Protein AF-A0A662E9H3-F1 (afdb_monomer_lite)

Radius of gyration: 23.63 Å; chains: 1; bounding box: 89×60×44 Å

pLDDT: mean 81.76, std 14.35, range [37.91, 94.19]

Sequence (181 aa):
MTVPLLSAPLVRWDDLHLVFDIPTIERILRRRLAEVDALSSPDLEGQDDRVGLVLRVHWKSISMKVRVDLKEIRLRHRRLGFRLGRLRALGGLPIPKIAVLRTLQEILPDQVTVLPGSDVVVVDLRTWIPPEVCLRVVAVQVVGEGLHVWLASGSVSEIPPPQSQQLSSGNPEKRLPSEIA

Structure (mmCIF, N/CA/C/O backbone):
data_AF-A0A662E9H3-F1
#
_entry.id   AF-A0A662E9H3-F1
#
loop_
_atom_site.group_PDB
_atom_site.id
_atom_site.type_symbol
_atom_site.label_atom_id
_atom_site.label_alt_id
_atom_site.label_comp_id
_atom_site.label_asym_id
_atom_site.label_entity_id
_atom_site.label_seq_id
_atom_site.pdbx_PDB_ins_code
_atom_site.Cartn_x
_atom_site.Cartn_y
_atom_site.Cartn_z
_atom_site.occupancy
_atom_site.B_iso_or_equiv
_atom_site.auth_seq_id
_atom_site.auth_comp_id
_atom_site.auth_asym_id
_atom_site.auth_atom_id
_atom_site.pdbx_PDB_model_num
ATOM 1 N N . MET A 1 1 ? 24.713 -34.329 -4.600 1.00 37.91 1 MET A N 1
ATOM 2 C CA . MET A 1 1 ? 25.054 -32.927 -4.913 1.00 37.91 1 MET A CA 1
ATOM 3 C C . MET A 1 1 ? 23.870 -32.070 -4.517 1.00 37.91 1 MET A C 1
ATOM 5 O O . MET A 1 1 ? 22.872 -32.050 -5.222 1.00 37.91 1 MET A O 1
ATOM 9 N N . THR A 1 2 ? 23.930 -31.474 -3.334 1.00 38.69 2 THR A N 1
ATOM 10 C CA . THR A 1 2 ? 22.866 -30.623 -2.798 1.00 38.69 2 THR A CA 1
ATOM 11 C C . THR A 1 2 ? 23.107 -29.228 -3.353 1.00 38.69 2 THR A C 1
ATOM 13 O O . THR A 1 2 ? 24.074 -28.574 -2.972 1.00 38.69 2 THR A O 1
ATOM 16 N N . VAL A 1 3 ? 22.299 -28.812 -4.327 1.00 43.41 3 VAL A N 1
ATOM 17 C CA . VAL A 1 3 ? 22.307 -27.425 -4.799 1.00 43.41 3 VAL A CA 1
ATOM 18 C C . VAL A 1 3 ? 21.932 -26.565 -3.588 1.00 43.41 3 VAL A C 1
ATOM 20 O O . VAL A 1 3 ? 20.905 -26.853 -2.969 1.00 43.41 3 VAL A O 1
ATOM 23 N N . PRO A 1 4 ? 22.747 -25.577 -3.178 1.00 43.38 4 PRO A N 1
ATOM 24 C CA . PRO A 1 4 ? 22.324 -24.668 -2.127 1.00 43.38 4 PRO A CA 1
ATOM 25 C C . PRO A 1 4 ? 21.035 -23.996 -2.605 1.00 43.38 4 PRO A C 1
ATOM 27 O O . PRO A 1 4 ? 20.995 -23.469 -3.717 1.00 43.38 4 PRO A O 1
ATOM 30 N N . LEU A 1 5 ? 19.977 -24.053 -1.790 1.00 43.44 5 LEU A N 1
ATOM 31 C CA . LEU A 1 5 ? 18.803 -23.206 -1.975 1.00 43.44 5 LEU A CA 1
ATOM 32 C C . LEU A 1 5 ? 19.300 -21.763 -1.871 1.00 43.44 5 LEU A C 1
ATOM 34 O O . LEU A 1 5 ? 19.462 -21.226 -0.778 1.00 43.44 5 LEU A O 1
ATOM 38 N N . LEU A 1 6 ? 19.633 -21.168 -3.014 1.00 50.66 6 LEU A N 1
ATOM 39 C CA . LEU A 1 6 ? 19.823 -19.735 -3.128 1.00 50.66 6 LEU A CA 1
ATOM 40 C C . LEU A 1 6 ? 18.520 -19.113 -2.631 1.00 50.66 6 LEU A C 1
ATOM 42 O O . LEU A 1 6 ? 17.459 -19.383 -3.196 1.00 50.66 6 LEU A O 1
ATOM 46 N N . SER A 1 7 ? 18.597 -18.351 -1.539 1.00 59.69 7 SER A N 1
ATOM 47 C CA . SER A 1 7 ? 17.468 -17.573 -1.036 1.00 59.69 7 SER A CA 1
ATOM 48 C C . SER A 1 7 ? 16.828 -16.826 -2.203 1.00 59.69 7 SER A C 1
ATOM 50 O O . SER A 1 7 ? 17.549 -16.259 -3.030 1.00 59.69 7 SER A O 1
ATOM 52 N N . ALA A 1 8 ? 15.495 -16.848 -2.290 1.00 62.03 8 ALA A N 1
ATOM 53 C CA . ALA A 1 8 ? 14.788 -16.133 -3.342 1.00 62.03 8 ALA A CA 1
ATOM 54 C C . ALA A 1 8 ? 15.274 -14.667 -3.391 1.00 62.03 8 ALA A C 1
ATOM 56 O O . ALA A 1 8 ? 15.485 -14.052 -2.338 1.00 62.03 8 ALA A O 1
ATOM 57 N N . PRO A 1 9 ? 15.529 -14.108 -4.587 1.00 69.94 9 PRO A N 1
ATOM 58 C CA . PRO A 1 9 ? 16.012 -12.739 -4.703 1.00 69.94 9 PRO A CA 1
ATOM 59 C C . PRO A 1 9 ? 14.976 -11.766 -4.125 1.00 69.94 9 PRO A C 1
ATOM 61 O O . PRO A 1 9 ? 13.794 -11.867 -4.442 1.00 69.94 9 PRO A O 1
ATOM 64 N N . LEU A 1 10 ? 15.429 -10.793 -3.319 1.00 84.94 10 LEU A N 1
ATOM 65 C CA . LEU A 1 10 ? 14.561 -9.775 -2.695 1.00 84.94 10 LEU A CA 1
ATOM 66 C C . LEU A 1 10 ? 13.694 -9.043 -3.730 1.00 84.94 10 LEU A C 1
ATOM 68 O O . LEU A 1 10 ? 12.540 -8.702 -3.472 1.00 84.94 10 LEU A O 1
ATOM 72 N N . VAL A 1 11 ? 14.292 -8.785 -4.895 1.00 88.75 11 VAL A N 1
ATOM 73 C CA . VAL A 1 11 ? 13.640 -8.224 -6.073 1.00 88.75 11 VAL A CA 1
ATOM 74 C C . VAL A 1 11 ? 14.190 -8.939 -7.298 1.00 88.75 11 VAL A C 1
ATOM 76 O O . VAL A 1 11 ? 15.406 -9.062 -7.457 1.00 88.75 11 VAL A O 1
ATOM 79 N N . ARG A 1 12 ? 13.298 -9.375 -8.180 1.00 88.00 12 ARG A N 1
ATOM 80 C CA . ARG A 1 12 ? 13.607 -9.848 -9.526 1.00 88.00 12 ARG A CA 1
ATOM 81 C C . ARG A 1 12 ? 12.986 -8.890 -10.532 1.00 88.00 12 ARG A C 1
ATOM 83 O O . ARG A 1 12 ? 11.873 -8.419 -10.326 1.00 88.00 12 ARG A O 1
ATOM 90 N N . TRP A 1 13 ? 13.703 -8.605 -11.606 1.00 89.00 13 TRP A N 1
ATOM 91 C CA . TRP A 1 13 ? 13.241 -7.736 -12.681 1.00 89.00 13 TRP A CA 1
ATOM 92 C C . TRP A 1 13 ? 13.325 -8.512 -13.995 1.00 89.00 13 TRP A C 1
ATOM 94 O O . TRP A 1 13 ? 14.417 -8.934 -14.364 1.00 89.00 13 TRP A O 1
ATOM 104 N N . ASP A 1 14 ? 12.203 -8.622 -14.716 1.00 87.00 14 ASP A N 1
ATOM 105 C CA . ASP A 1 14 ? 12.161 -9.000 -16.137 1.00 87.00 14 ASP A CA 1
ATOM 106 C C . ASP A 1 14 ? 11.438 -7.905 -16.960 1.00 87.00 14 ASP A C 1
ATOM 108 O O . ASP A 1 14 ? 10.266 -7.632 -16.726 1.00 87.00 14 ASP A O 1
ATOM 112 N N . ASP A 1 15 ? 12.106 -7.243 -17.910 1.00 87.12 15 ASP A N 1
ATOM 113 C CA . ASP A 1 15 ? 11.545 -6.182 -18.779 1.00 87.12 15 ASP A CA 1
ATOM 114 C C . ASP A 1 15 ? 10.810 -5.023 -18.071 1.00 87.12 15 ASP A C 1
ATOM 116 O O . ASP A 1 15 ? 11.425 -4.041 -17.669 1.00 87.12 15 ASP A O 1
ATOM 120 N N . LEU A 1 16 ? 9.482 -5.087 -17.953 1.00 90.94 16 LEU A N 1
ATOM 121 C CA . LEU A 1 16 ? 8.646 -4.114 -17.236 1.00 90.94 16 LEU A CA 1
ATOM 122 C C . LEU A 1 16 ? 7.905 -4.774 -16.068 1.00 90.94 16 LEU A C 1
ATOM 124 O O . LEU A 1 16 ? 6.870 -4.294 -15.616 1.00 90.94 16 LEU A O 1
ATOM 128 N N . HIS A 1 17 ? 8.410 -5.898 -15.588 1.00 92.56 17 HIS A N 1
ATOM 129 C CA . HIS A 1 17 ? 7.803 -6.707 -14.555 1.00 92.56 17 HIS A CA 1
ATOM 130 C C . HIS A 1 17 ? 8.787 -6.871 -13.398 1.00 92.56 17 HIS A C 1
ATOM 132 O O . HIS A 1 17 ? 9.874 -7.428 -13.542 1.00 92.56 17 HIS A O 1
ATOM 138 N N . LEU A 1 18 ? 8.391 -6.357 -12.237 1.00 92.06 18 LEU A N 1
ATOM 139 C CA . LEU A 1 18 ? 9.132 -6.482 -10.991 1.00 92.06 18 LEU A CA 1
ATOM 140 C C . LEU A 1 18 ? 8.433 -7.504 -10.103 1.00 92.06 18 LEU A C 1
ATOM 142 O O . LEU A 1 18 ? 7.229 -7.409 -9.878 1.00 92.06 18 LEU A O 1
ATOM 146 N N . VAL A 1 19 ? 9.189 -8.446 -9.560 1.00 92.81 19 VAL A N 1
ATOM 147 C CA . VAL A 1 19 ? 8.711 -9.391 -8.554 1.00 92.81 19 VAL A CA 1
ATOM 148 C C . VAL A 1 19 ? 9.450 -9.105 -7.266 1.00 92.81 19 VAL A C 1
ATOM 150 O O . VAL A 1 19 ? 10.674 -9.197 -7.219 1.00 92.81 19 VAL A O 1
ATOM 153 N N . PHE A 1 20 ? 8.707 -8.753 -6.229 1.00 92.31 20 PHE A N 1
ATOM 154 C CA . PHE A 1 20 ? 9.244 -8.532 -4.898 1.00 92.31 20 PHE A CA 1
ATOM 155 C C . PHE A 1 20 ? 8.893 -9.708 -4.005 1.00 92.31 20 PHE A C 1
ATOM 157 O O . PHE A 1 20 ? 7.753 -10.166 -3.998 1.00 92.31 20 PHE A O 1
ATOM 164 N N . ASP A 1 21 ? 9.855 -10.139 -3.207 1.00 91.38 21 ASP A N 1
ATOM 165 C CA . ASP A 1 21 ? 9.595 -11.001 -2.063 1.00 91.38 21 ASP A CA 1
ATOM 166 C C . ASP A 1 21 ? 8.665 -10.271 -1.067 1.00 91.38 21 ASP A C 1
ATOM 168 O O . ASP A 1 21 ? 8.931 -9.126 -0.677 1.00 91.38 21 ASP A O 1
ATOM 172 N N . ILE A 1 22 ? 7.541 -10.886 -0.682 1.00 91.38 22 ILE A N 1
ATOM 173 C CA . ILE A 1 22 ? 6.552 -10.266 0.220 1.00 91.38 22 ILE A CA 1
ATOM 174 C C . ILE A 1 22 ? 7.175 -9.832 1.560 1.00 91.38 22 ILE A C 1
ATOM 176 O O . ILE A 1 22 ? 7.004 -8.658 1.917 1.00 91.38 22 ILE A O 1
ATOM 180 N N . PRO A 1 23 ? 7.961 -10.675 2.265 1.00 91.31 23 PRO A N 1
ATOM 181 C CA . PRO A 1 23 ? 8.678 -10.271 3.476 1.00 91.31 23 PRO A CA 1
ATOM 182 C C . PRO A 1 23 ? 9.518 -8.998 3.299 1.00 91.31 23 PRO A C 1
ATOM 184 O O . PRO A 1 23 ? 9.623 -8.162 4.207 1.00 91.31 23 PRO A O 1
ATOM 187 N N . THR A 1 24 ? 10.101 -8.797 2.116 1.00 90.31 24 THR A N 1
ATOM 188 C CA . THR A 1 24 ? 10.834 -7.569 1.788 1.00 90.31 24 THR A CA 1
ATOM 189 C C . THR A 1 24 ? 9.923 -6.345 1.769 1.00 90.31 24 THR A C 1
ATOM 191 O O . THR A 1 24 ? 10.271 -5.322 2.371 1.00 90.31 24 THR A O 1
ATOM 194 N N . ILE A 1 25 ? 8.758 -6.434 1.130 1.00 90.69 25 ILE A N 1
ATOM 195 C CA . ILE A 1 25 ? 7.782 -5.338 1.102 1.00 90.69 25 ILE A CA 1
ATOM 196 C C . ILE A 1 25 ? 7.241 -5.052 2.502 1.00 90.69 25 ILE A C 1
ATOM 198 O O . ILE A 1 25 ? 7.202 -3.894 2.917 1.00 90.69 25 ILE A O 1
ATOM 202 N N . GLU A 1 26 ? 6.891 -6.076 3.270 1.00 93.31 26 GLU A N 1
ATOM 203 C CA . GLU A 1 26 ? 6.401 -5.923 4.642 1.00 93.31 26 GLU A CA 1
ATOM 204 C C . GLU A 1 26 ? 7.423 -5.253 5.552 1.00 93.31 26 GLU A C 1
ATOM 206 O O . GLU A 1 26 ? 7.073 -4.398 6.367 1.00 93.31 26 GLU A O 1
ATOM 211 N N . ARG A 1 27 ? 8.708 -5.579 5.394 1.00 91.19 27 ARG A N 1
ATOM 212 C CA . ARG A 1 27 ? 9.794 -4.914 6.118 1.00 91.19 27 ARG A CA 1
ATOM 213 C C . ARG A 1 27 ? 9.891 -3.433 5.756 1.00 91.19 27 ARG A C 1
ATOM 215 O O . ARG A 1 27 ? 10.103 -2.609 6.648 1.00 91.19 27 ARG A O 1
ATOM 222 N N . ILE A 1 28 ? 9.729 -3.085 4.478 1.00 88.88 28 ILE A N 1
ATOM 223 C CA . ILE A 1 28 ? 9.692 -1.687 4.030 1.00 88.88 28 ILE A CA 1
ATOM 224 C C . ILE A 1 28 ? 8.483 -0.981 4.650 1.00 88.88 28 ILE A C 1
ATOM 226 O O . ILE A 1 28 ? 8.661 0.055 5.288 1.00 88.88 28 ILE A O 1
ATOM 230 N N . LEU A 1 29 ? 7.284 -1.559 4.537 1.00 89.94 29 LEU A N 1
ATOM 231 C CA . LEU A 1 29 ? 6.063 -1.011 5.130 1.00 89.94 29 LEU A CA 1
ATOM 232 C C . LEU A 1 29 ? 6.218 -0.816 6.637 1.00 89.94 29 LEU A C 1
ATOM 234 O O . LEU A 1 29 ? 5.894 0.246 7.151 1.00 89.94 29 LEU A O 1
ATOM 238 N N . ARG A 1 30 ? 6.777 -1.796 7.347 1.00 91.81 30 ARG A N 1
ATOM 239 C CA . ARG A 1 30 ? 6.991 -1.726 8.795 1.00 91.81 30 ARG A CA 1
ATOM 240 C C . ARG A 1 30 ? 7.936 -0.600 9.175 1.00 91.81 30 ARG A C 1
ATOM 242 O O . ARG A 1 30 ? 7.652 0.117 10.122 1.00 91.81 30 ARG A O 1
ATOM 249 N N . ARG A 1 31 ? 9.033 -0.421 8.434 1.00 88.75 31 ARG A N 1
ATOM 250 C CA . ARG A 1 31 ? 9.960 0.694 8.659 1.00 88.75 31 ARG A CA 1
ATOM 251 C C . ARG A 1 31 ? 9.281 2.043 8.420 1.00 88.75 31 ARG A C 1
ATOM 253 O O . ARG A 1 31 ? 9.557 2.979 9.152 1.00 88.75 31 ARG A O 1
ATOM 260 N N . ARG A 1 32 ? 8.413 2.145 7.411 1.00 83.94 32 ARG A N 1
ATOM 261 C CA . ARG A 1 32 ? 7.714 3.397 7.076 1.00 83.94 32 ARG A CA 1
ATOM 262 C C . ARG A 1 32 ? 6.570 3.720 8.028 1.00 83.94 32 ARG A C 1
ATOM 264 O O . ARG A 1 32 ? 6.367 4.879 8.350 1.00 83.94 32 ARG A O 1
ATOM 271 N N . LEU A 1 33 ? 5.852 2.707 8.496 1.00 85.44 33 LEU A N 1
ATOM 272 C CA . LEU A 1 33 ? 4.760 2.865 9.453 1.00 85.44 33 LEU A CA 1
ATOM 273 C C . LEU A 1 33 ? 5.245 2.931 10.906 1.00 85.44 33 LEU A C 1
ATOM 275 O O . LEU A 1 33 ? 4.435 3.164 11.789 1.00 85.44 33 LEU A O 1
ATOM 279 N N . ALA A 1 34 ? 6.544 2.750 11.170 1.00 85.75 34 ALA A N 1
ATOM 280 C CA . ALA A 1 34 ? 7.097 2.835 12.522 1.00 85.75 34 ALA A CA 1
ATOM 281 C C . ALA A 1 34 ? 6.936 4.227 13.154 1.00 85.75 34 ALA A C 1
ATOM 283 O O . ALA A 1 34 ? 6.902 4.332 14.372 1.00 85.75 34 ALA A O 1
ATOM 284 N N . GLU A 1 35 ? 6.824 5.272 12.332 1.00 83.12 35 GLU A N 1
ATOM 285 C CA . GLU A 1 35 ? 6.582 6.654 12.773 1.00 83.12 35 GLU A CA 1
ATOM 286 C C . GLU A 1 35 ? 5.094 6.933 13.049 1.00 83.12 35 GLU A C 1
ATOM 288 O O . GLU A 1 35 ? 4.726 8.037 13.442 1.00 83.12 35 GLU A O 1
ATOM 293 N N . VAL A 1 36 ? 4.221 5.947 12.823 1.00 84.88 36 VAL A N 1
ATOM 294 C CA . VAL A 1 36 ? 2.770 6.084 12.915 1.00 84.88 36 VAL A CA 1
ATOM 295 C C . VAL A 1 36 ? 2.256 5.240 14.078 1.00 84.88 36 VAL A C 1
ATOM 297 O O . VAL A 1 36 ? 1.879 4.086 13.891 1.00 84.88 36 VAL A O 1
ATOM 300 N N . ASP A 1 37 ? 2.175 5.822 15.276 1.00 84.38 37 ASP A N 1
ATOM 301 C CA . ASP A 1 37 ? 1.787 5.110 16.512 1.00 84.38 37 ASP A CA 1
ATOM 302 C C . ASP A 1 37 ? 0.452 4.351 16.405 1.00 84.38 37 ASP A C 1
ATOM 304 O O . ASP A 1 37 ? 0.244 3.305 17.024 1.00 84.38 37 ASP A O 1
ATOM 308 N N . ALA A 1 38 ? -0.466 4.862 15.584 1.00 86.12 38 ALA A N 1
ATOM 309 C CA . ALA A 1 38 ? -1.779 4.271 15.372 1.00 86.12 38 ALA A CA 1
ATOM 310 C C . ALA A 1 38 ? -1.754 2.972 14.543 1.00 86.12 38 ALA A C 1
ATOM 312 O O . ALA A 1 38 ? -2.757 2.258 14.526 1.00 86.12 38 ALA A O 1
ATOM 313 N N . LEU A 1 39 ? -0.662 2.645 13.842 1.00 87.50 39 LEU A N 1
ATOM 314 C CA . LEU A 1 39 ? -0.585 1.527 12.897 1.00 87.50 39 LEU A CA 1
ATOM 315 C C . LEU A 1 39 ? 0.641 0.652 13.166 1.00 87.50 39 LEU A C 1
ATOM 317 O O . LEU A 1 39 ? 1.758 1.132 13.299 1.00 87.50 39 LEU A O 1
ATOM 321 N N . SER A 1 40 ? 0.474 -0.669 13.181 1.00 88.12 40 SER A N 1
ATOM 322 C CA . SER A 1 40 ? 1.613 -1.580 13.284 1.00 88.12 40 SER A CA 1
ATOM 323 C C . SER A 1 40 ? 1.384 -2.921 12.599 1.00 88.12 40 SER A C 1
ATOM 325 O O . SER A 1 40 ? 0.276 -3.258 12.190 1.00 88.12 40 SER A O 1
ATOM 327 N N . SER A 1 41 ? 2.458 -3.710 12.498 1.00 88.81 41 SER A N 1
ATOM 328 C CA . SER A 1 41 ? 2.438 -5.084 11.971 1.00 88.81 41 SER A CA 1
ATOM 329 C C . SER A 1 41 ? 1.782 -5.207 10.584 1.00 88.81 41 SER A C 1
ATOM 331 O O . SER A 1 41 ? 0.816 -5.959 10.453 1.00 88.81 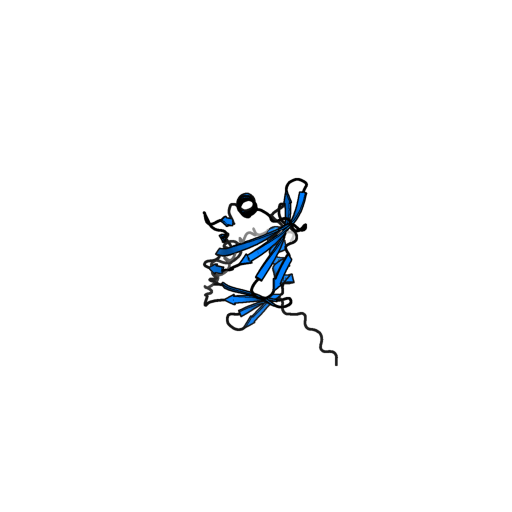41 SER A O 1
ATOM 333 N N . PRO A 1 42 ? 2.264 -4.457 9.570 1.00 91.88 42 PRO A N 1
ATOM 334 C CA . PRO A 1 42 ? 1.786 -4.626 8.207 1.00 91.88 42 PRO A CA 1
ATOM 335 C C . PRO A 1 42 ? 2.147 -6.016 7.694 1.00 91.88 42 PRO A C 1
ATOM 337 O O . PRO A 1 42 ? 3.270 -6.482 7.898 1.00 91.88 42 PRO A O 1
ATOM 340 N N . ASP A 1 43 ? 1.170 -6.625 7.044 1.00 92.75 43 ASP A N 1
ATOM 341 C CA . ASP A 1 43 ? 1.182 -7.987 6.525 1.00 92.75 43 ASP A CA 1
ATOM 342 C C . ASP A 1 43 ? 0.428 -7.964 5.189 1.00 92.75 43 ASP A C 1
ATOM 344 O O . ASP A 1 43 ? -0.638 -7.337 5.083 1.00 92.75 43 ASP A O 1
ATOM 348 N N . LEU A 1 44 ? 1.018 -8.539 4.146 1.00 91.69 44 LEU A N 1
ATOM 349 C CA . LEU A 1 44 ? 0.447 -8.559 2.805 1.00 91.69 44 LEU A CA 1
ATOM 350 C C . LEU A 1 44 ? -0.075 -9.953 2.498 1.00 91.69 44 LEU A C 1
ATOM 352 O O . LEU A 1 44 ? 0.663 -10.915 2.341 1.00 91.69 44 LEU A O 1
ATOM 356 N N . GLU 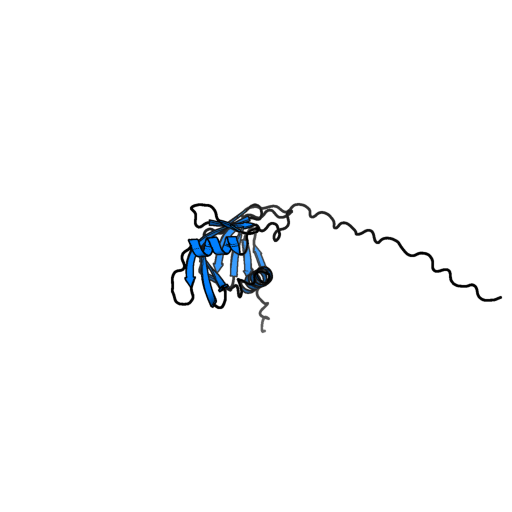A 1 45 ? -1.382 -10.031 2.319 1.00 89.44 45 GLU A N 1
ATOM 357 C CA . GLU A 1 45 ? -2.078 -11.265 2.003 1.00 89.44 45 GLU A CA 1
ATOM 358 C C . GLU A 1 45 ? -2.746 -11.094 0.645 1.00 89.44 45 GLU A C 1
ATOM 360 O O . GLU A 1 45 ? -3.536 -10.170 0.456 1.00 89.44 45 GLU A O 1
ATOM 365 N N . GLY A 1 46 ? -2.540 -11.997 -0.301 1.00 81.81 46 GLY A N 1
ATOM 366 C CA . GLY A 1 46 ? -3.216 -11.875 -1.583 1.00 81.81 46 GLY A CA 1
ATOM 367 C C . GLY A 1 46 ? -3.324 -13.175 -2.341 1.00 81.81 46 GLY A C 1
ATOM 368 O O . GLY A 1 46 ? -2.612 -14.136 -2.074 1.00 81.81 46 GLY A O 1
ATOM 369 N N . GLN A 1 47 ? -4.264 -13.182 -3.273 1.00 74.75 47 GLN A N 1
ATOM 370 C CA . GLN A 1 47 ? -4.434 -14.255 -4.234 1.00 74.75 47 GLN A CA 1
ATOM 371 C C . GLN A 1 47 ? -4.827 -13.612 -5.560 1.00 74.75 47 GLN A C 1
ATOM 373 O O . GLN A 1 47 ? -5.810 -12.864 -5.617 1.00 74.75 47 GLN A O 1
ATOM 378 N N . ASP A 1 48 ? -4.036 -13.879 -6.593 1.00 75.19 48 ASP A N 1
ATOM 379 C CA . ASP A 1 48 ? -4.215 -13.360 -7.945 1.00 75.19 48 ASP A CA 1
ATOM 380 C C . ASP A 1 48 ? -4.249 -11.817 -7.969 1.00 75.19 48 ASP A C 1
ATOM 382 O O . ASP A 1 48 ? -3.286 -11.151 -7.582 1.00 75.19 48 ASP A O 1
ATOM 386 N N . ASP A 1 49 ? -5.363 -11.223 -8.400 1.00 72.69 49 ASP A N 1
ATOM 387 C CA . ASP A 1 49 ? -5.563 -9.777 -8.546 1.00 72.69 49 ASP A CA 1
ATOM 388 C C . ASP A 1 49 ? -5.961 -9.060 -7.248 1.00 72.69 49 ASP A C 1
ATOM 390 O O . ASP A 1 49 ? -6.208 -7.848 -7.243 1.00 72.69 49 ASP A O 1
ATOM 394 N N . ARG A 1 50 ? -6.037 -9.790 -6.131 1.00 80.50 50 ARG A N 1
ATOM 395 C CA . ARG A 1 50 ? -6.470 -9.250 -4.843 1.00 80.50 50 ARG A CA 1
ATOM 396 C C . ARG A 1 50 ? -5.290 -9.080 -3.918 1.00 80.50 50 ARG A C 1
ATOM 398 O O . ARG A 1 50 ? -4.821 -10.040 -3.316 1.00 80.50 50 ARG A O 1
ATOM 405 N N . VAL A 1 51 ? -4.889 -7.831 -3.731 1.00 91.12 51 VAL A N 1
ATOM 406 C CA . VAL A 1 51 ? -3.926 -7.455 -2.699 1.00 91.12 51 VAL A CA 1
ATOM 407 C C . VAL A 1 51 ? -4.698 -7.065 -1.446 1.00 91.12 51 VAL A C 1
ATOM 409 O O . VAL A 1 51 ? -5.459 -6.103 -1.450 1.00 91.12 51 VAL A O 1
ATOM 412 N N . GLY A 1 52 ? -4.540 -7.817 -0.371 1.00 91.94 52 GLY A N 1
ATOM 413 C CA . GLY A 1 52 ? -5.023 -7.482 0.960 1.00 91.94 52 GLY A CA 1
ATOM 414 C C . GLY A 1 52 ? -3.886 -6.936 1.804 1.00 91.94 52 GLY A C 1
ATOM 415 O O . GLY A 1 52 ? -2.850 -7.574 1.944 1.00 91.94 52 GLY A O 1
ATOM 416 N N . LEU A 1 53 ? -4.093 -5.767 2.394 1.00 91.62 53 LEU A N 1
ATOM 417 C CA . LEU A 1 53 ? -3.217 -5.239 3.424 1.00 91.62 53 LEU A CA 1
ATOM 418 C C . LEU A 1 53 ? -3.864 -5.496 4.778 1.00 91.62 53 LEU A C 1
ATOM 420 O O . LEU A 1 53 ? -4.996 -5.069 5.032 1.00 91.62 53 LEU A O 1
ATOM 424 N N . VAL A 1 54 ? -3.144 -6.186 5.651 1.00 92.06 54 VAL A N 1
ATOM 425 C CA . VAL A 1 54 ? -3.561 -6.409 7.026 1.00 92.06 54 VAL A CA 1
ATOM 426 C C . VAL A 1 54 ? -2.684 -5.584 7.954 1.00 92.06 54 VAL A C 1
ATOM 428 O O . VAL A 1 54 ? -1.462 -5.605 7.873 1.00 92.06 54 VAL A O 1
ATOM 431 N N . LEU A 1 55 ? -3.328 -4.811 8.822 1.00 91.19 55 LEU A N 1
ATOM 432 C CA . LEU A 1 55 ? -2.683 -3.890 9.753 1.00 91.19 55 LEU A CA 1
ATOM 433 C C . LEU A 1 55 ? -3.256 -4.104 11.143 1.00 91.19 55 LEU A C 1
ATOM 435 O O . LEU A 1 55 ? -4.438 -4.406 11.300 1.00 91.19 55 LEU A O 1
ATOM 439 N N . ARG A 1 56 ? -2.450 -3.886 12.174 1.00 89.50 56 ARG A N 1
ATOM 440 C CA . ARG A 1 56 ? -2.945 -3.684 13.531 1.00 89.50 56 ARG A CA 1
ATOM 441 C C . ARG A 1 56 ? -3.141 -2.189 13.752 1.00 89.50 56 ARG A C 1
ATOM 443 O O . ARG A 1 56 ? -2.191 -1.424 13.647 1.00 89.50 56 ARG A O 1
ATOM 450 N N . VAL A 1 57 ? -4.373 -1.793 14.031 1.00 87.94 57 VAL A N 1
ATOM 451 C CA . VAL A 1 57 ? -4.754 -0.416 14.338 1.00 87.94 57 VAL A CA 1
ATOM 452 C C . VAL A 1 57 ? -4.873 -0.275 15.848 1.00 87.94 57 VAL A C 1
ATOM 454 O O . VAL A 1 57 ? -5.552 -1.081 16.489 1.00 87.94 57 VAL A O 1
ATOM 457 N N . HIS A 1 58 ? -4.228 0.744 16.405 1.00 85.38 58 HIS A N 1
ATOM 458 C CA . HIS A 1 58 ? -4.295 1.102 17.818 1.00 85.38 58 HIS A CA 1
ATOM 459 C C . HIS A 1 58 ? -5.099 2.385 17.960 1.00 85.38 58 HIS A C 1
ATOM 461 O O . HIS A 1 58 ? -4.730 3.429 17.430 1.00 85.38 58 HIS A O 1
ATOM 467 N N . TRP A 1 59 ? -6.220 2.301 18.666 1.00 76.56 59 TRP A N 1
ATOM 468 C CA . TRP A 1 59 ? -7.083 3.439 18.941 1.00 76.56 59 TRP A CA 1
ATOM 469 C C . TRP A 1 59 ? -7.410 3.475 20.427 1.00 76.56 59 TRP A C 1
ATOM 471 O O . TRP A 1 59 ? -8.125 2.607 20.938 1.00 76.56 59 TRP A O 1
ATOM 481 N N . LYS A 1 60 ? -6.942 4.517 21.124 1.00 78.81 60 LYS A N 1
ATOM 482 C CA . LYS A 1 60 ? -7.035 4.608 22.591 1.00 78.81 60 LYS A CA 1
ATOM 483 C C . LYS A 1 60 ? -6.464 3.321 23.216 1.00 78.81 60 LYS A C 1
ATOM 485 O O . LYS A 1 60 ? -5.314 2.990 22.968 1.00 78.81 60 LYS A O 1
ATOM 490 N N . SER A 1 61 ? -7.262 2.578 23.982 1.00 80.38 61 SER A N 1
ATOM 491 C CA . SER A 1 61 ? -6.861 1.318 24.626 1.00 80.38 61 SER A CA 1
ATOM 492 C C . SER A 1 61 ? -7.187 0.064 23.806 1.00 80.38 61 SER A C 1
ATOM 494 O O . SER A 1 61 ? -7.006 -1.047 24.295 1.00 80.38 61 SER A O 1
ATOM 496 N N . ILE A 1 62 ? -7.713 0.216 22.588 1.00 82.19 62 ILE A N 1
ATOM 497 C CA . ILE A 1 62 ? -8.161 -0.899 21.752 1.00 82.19 62 ILE A CA 1
ATOM 498 C C . ILE A 1 62 ? -7.141 -1.134 20.644 1.00 82.19 62 ILE A C 1
ATOM 500 O O . ILE A 1 62 ? -6.803 -0.221 19.893 1.00 82.19 62 ILE A O 1
ATOM 504 N N . SER A 1 63 ? -6.700 -2.384 20.515 1.00 85.50 63 SER A N 1
ATOM 505 C CA . SER A 1 63 ? -5.895 -2.843 19.388 1.00 85.50 63 SER A CA 1
ATOM 506 C C . SER A 1 63 ? -6.691 -3.841 18.558 1.00 85.50 63 SER A C 1
ATOM 508 O O . SER A 1 63 ? -7.199 -4.832 19.083 1.00 85.50 63 SER A O 1
ATOM 510 N N . MET A 1 64 ? -6.815 -3.581 17.261 1.00 87.62 64 MET A N 1
ATOM 511 C CA . MET A 1 64 ? -7.623 -4.378 16.341 1.00 87.62 64 MET A CA 1
ATOM 512 C C . MET A 1 64 ? -6.820 -4.701 15.085 1.00 87.62 64 MET A C 1
ATOM 514 O O . MET A 1 64 ? -6.246 -3.806 14.473 1.00 87.62 64 MET A O 1
ATOM 518 N N . LYS A 1 65 ? -6.807 -5.968 14.648 1.00 89.62 65 LYS A N 1
ATOM 519 C CA . LYS A 1 65 ? -6.289 -6.313 13.313 1.00 89.62 65 LYS A CA 1
ATOM 520 C C . LYS A 1 65 ? -7.393 -6.022 12.290 1.00 89.62 65 LYS A C 1
ATOM 522 O O . LYS A 1 65 ? -8.512 -6.524 12.412 1.00 89.62 65 LYS A O 1
ATOM 527 N N . VAL A 1 66 ? -7.076 -5.198 11.305 1.00 89.38 66 VAL A N 1
ATOM 528 C CA . VAL A 1 66 ? -7.952 -4.762 10.222 1.00 89.38 66 VAL A CA 1
ATOM 529 C C . VAL A 1 66 ? -7.376 -5.275 8.915 1.00 89.38 66 VAL A C 1
ATOM 531 O O . VAL A 1 66 ? -6.210 -5.037 8.613 1.00 89.38 66 VAL A O 1
ATOM 534 N N . ARG A 1 67 ? -8.205 -5.958 8.129 1.00 90.94 67 ARG A N 1
ATOM 535 C CA . ARG A 1 67 ? -7.907 -6.322 6.748 1.00 90.94 67 ARG A CA 1
ATOM 536 C C . ARG A 1 67 ? -8.593 -5.349 5.802 1.00 90.94 67 ARG A C 1
ATOM 538 O O . ARG A 1 67 ? -9.802 -5.115 5.905 1.00 90.94 67 ARG A O 1
ATOM 545 N N . VAL A 1 68 ? -7.820 -4.856 4.848 1.00 90.19 68 VAL A N 1
ATOM 546 C CA . VAL A 1 68 ? -8.253 -3.968 3.779 1.00 90.19 68 VAL A CA 1
ATOM 547 C C . VAL A 1 68 ? -7.911 -4.603 2.441 1.00 90.19 68 VAL A C 1
ATOM 549 O O . VAL A 1 68 ? -6.740 -4.792 2.131 1.00 90.19 68 VAL A O 1
ATOM 552 N N . ASP A 1 69 ? -8.917 -4.899 1.621 1.00 91.81 69 ASP A N 1
ATOM 553 C CA . ASP A 1 69 ? -8.652 -5.273 0.231 1.00 91.81 69 ASP A CA 1
ATOM 554 C C . ASP A 1 69 ? -8.342 -4.006 -0.584 1.00 91.81 69 ASP A C 1
ATOM 556 O O . ASP A 1 69 ? -9.126 -3.055 -0.591 1.00 91.81 69 ASP A O 1
ATOM 560 N N . LEU A 1 70 ? -7.221 -4.000 -1.295 1.00 92.12 70 LEU A N 1
ATOM 561 C CA . LEU A 1 70 ? -6.777 -2.938 -2.188 1.00 92.12 70 LEU A CA 1
ATOM 562 C C . LEU A 1 70 ? -7.087 -3.345 -3.627 1.00 92.12 70 LEU A C 1
ATOM 564 O O . LEU A 1 70 ? -6.725 -4.430 -4.080 1.00 92.12 70 LEU A O 1
ATOM 568 N N . LYS A 1 71 ? -7.779 -2.473 -4.355 1.00 91.38 71 LYS A N 1
ATOM 569 C CA . LYS A 1 71 ? -8.153 -2.689 -5.754 1.00 91.38 71 LYS A CA 1
ATOM 570 C C . LYS A 1 71 ? -7.597 -1.576 -6.619 1.00 91.38 71 LYS A C 1
ATOM 572 O O . LYS A 1 71 ? -7.399 -0.465 -6.140 1.00 91.38 71 LYS A O 1
ATOM 577 N N . GLU A 1 72 ? -7.404 -1.864 -7.904 1.00 91.50 72 GLU A N 1
ATOM 578 C CA . GLU A 1 72 ? -7.023 -0.854 -8.905 1.00 91.50 72 GLU A CA 1
ATOM 579 C C . GLU A 1 72 ? -5.798 -0.031 -8.479 1.00 91.50 72 GLU A C 1
ATOM 581 O O . GLU A 1 72 ? -5.782 1.195 -8.590 1.00 91.50 72 GLU A O 1
ATOM 586 N N . ILE A 1 73 ? -4.778 -0.716 -7.961 1.00 93.19 73 ILE A N 1
ATOM 587 C CA . ILE A 1 73 ? -3.542 -0.077 -7.520 1.00 93.19 73 ILE A CA 1
ATOM 588 C C . ILE A 1 73 ? -2.847 0.534 -8.738 1.00 93.19 73 ILE A C 1
ATOM 590 O O . ILE A 1 73 ? -2.538 -0.153 -9.713 1.00 93.19 73 ILE A O 1
ATOM 594 N N . ARG A 1 74 ? -2.597 1.841 -8.684 1.00 92.88 74 ARG A N 1
ATOM 595 C CA . ARG A 1 74 ? -1.895 2.597 -9.718 1.00 92.88 74 ARG A CA 1
ATOM 596 C C . ARG A 1 74 ? -0.884 3.527 -9.083 1.00 92.88 74 ARG A C 1
ATOM 598 O O . ARG A 1 74 ? -1.186 4.244 -8.139 1.00 92.88 74 ARG A O 1
ATOM 605 N N . LEU A 1 75 ? 0.296 3.587 -9.674 1.00 93.69 75 LEU A N 1
ATOM 606 C CA . LEU A 1 75 ? 1.309 4.582 -9.348 1.00 93.69 75 LEU A CA 1
ATOM 607 C C . LEU A 1 75 ? 1.473 5.492 -10.558 1.00 93.69 75 LEU A C 1
ATOM 609 O O . LEU A 1 75 ? 1.635 4.996 -11.673 1.00 93.69 75 LEU A O 1
ATOM 613 N N . ARG A 1 76 ? 1.419 6.809 -10.361 1.00 91.38 76 ARG A N 1
ATOM 614 C CA . ARG A 1 76 ? 1.753 7.797 -11.396 1.00 91.38 76 ARG A CA 1
ATOM 615 C C . ARG A 1 76 ? 2.271 9.070 -10.743 1.00 91.38 76 ARG A C 1
ATOM 617 O O . ARG A 1 76 ? 1.687 9.528 -9.768 1.00 91.38 76 ARG A O 1
ATOM 624 N N . HIS A 1 77 ? 3.336 9.659 -11.287 1.00 90.56 77 HIS A N 1
ATOM 625 C CA . HIS A 1 77 ? 3.925 10.905 -10.769 1.00 90.56 77 HIS A CA 1
ATOM 626 C C . HIS A 1 77 ? 4.205 10.858 -9.256 1.00 90.56 77 HIS A C 1
ATOM 628 O O . HIS A 1 77 ? 3.904 11.809 -8.535 1.00 90.56 77 HIS A O 1
ATOM 634 N N . ARG A 1 78 ? 4.735 9.726 -8.769 1.00 92.31 78 ARG A N 1
ATOM 635 C CA . ARG A 1 78 ? 5.015 9.492 -7.341 1.00 92.31 78 ARG A CA 1
ATOM 636 C C . ARG A 1 78 ? 3.774 9.584 -6.441 1.00 92.31 78 ARG A C 1
ATOM 638 O O . ARG A 1 78 ? 3.886 9.883 -5.263 1.00 92.31 78 ARG A O 1
ATOM 645 N N . ARG A 1 79 ? 2.585 9.325 -6.990 1.00 93.31 79 ARG A N 1
ATOM 646 C CA . ARG A 1 79 ? 1.331 9.186 -6.242 1.00 93.31 79 ARG A CA 1
ATOM 647 C C . ARG A 1 79 ? 0.776 7.786 -6.418 1.00 93.31 79 ARG A C 1
ATOM 649 O O . ARG A 1 79 ? 0.534 7.363 -7.552 1.00 93.31 79 ARG A O 1
ATOM 656 N N . LEU A 1 80 ? 0.586 7.089 -5.307 1.00 93.25 80 LEU A N 1
ATOM 657 C CA . LEU A 1 80 ? 0.005 5.755 -5.263 1.00 93.25 80 LEU A CA 1
ATOM 658 C C . LEU A 1 80 ? -1.491 5.874 -4.996 1.00 93.25 80 LEU A C 1
ATOM 660 O O . LEU A 1 80 ? -1.904 6.192 -3.888 1.00 93.25 80 LEU A O 1
ATOM 664 N N . GLY A 1 81 ? -2.294 5.638 -6.024 1.00 93.94 81 GLY A N 1
ATOM 665 C CA . GLY A 1 81 ? -3.741 5.543 -5.924 1.00 93.94 81 GLY A CA 1
ATOM 666 C C . GLY A 1 81 ? -4.189 4.093 -5.794 1.00 93.94 81 GLY A C 1
ATOM 667 O O . GLY A 1 81 ? -3.672 3.218 -6.487 1.00 93.94 81 GLY A O 1
ATOM 668 N N . PHE A 1 82 ? -5.177 3.837 -4.950 1.00 93.38 82 PHE A N 1
ATOM 669 C CA . PHE A 1 82 ? -5.881 2.559 -4.900 1.00 93.38 82 PHE A CA 1
ATOM 670 C C . PHE A 1 82 ? -7.319 2.765 -4.431 1.00 93.38 82 PHE A C 1
ATOM 672 O O . PHE A 1 82 ? -7.639 3.714 -3.716 1.00 93.38 82 PHE A O 1
ATOM 679 N N . ARG A 1 83 ? -8.200 1.852 -4.828 1.00 92.44 83 ARG A N 1
ATOM 680 C CA . ARG A 1 83 ? -9.591 1.804 -4.392 1.00 92.44 83 ARG A CA 1
ATOM 681 C C . ARG A 1 83 ? -9.733 0.856 -3.207 1.00 92.44 83 ARG A C 1
ATOM 683 O O . ARG A 1 83 ? -9.344 -0.309 -3.288 1.00 92.44 83 ARG A O 1
ATOM 690 N N . LEU A 1 84 ? -10.338 1.333 -2.123 1.00 91.25 84 LEU A N 1
ATOM 691 C CA . LEU A 1 84 ? -10.673 0.514 -0.965 1.00 91.25 84 LEU A CA 1
ATOM 692 C C . LEU A 1 84 ? -11.787 -0.476 -1.312 1.00 91.25 84 LEU A C 1
ATOM 694 O O . LEU A 1 84 ? -12.924 -0.121 -1.641 1.00 91.25 84 LEU A O 1
ATOM 698 N N . GLY A 1 85 ? -11.450 -1.754 -1.217 1.00 90.06 85 GLY A N 1
ATOM 699 C CA . GLY A 1 85 ? -12.348 -2.8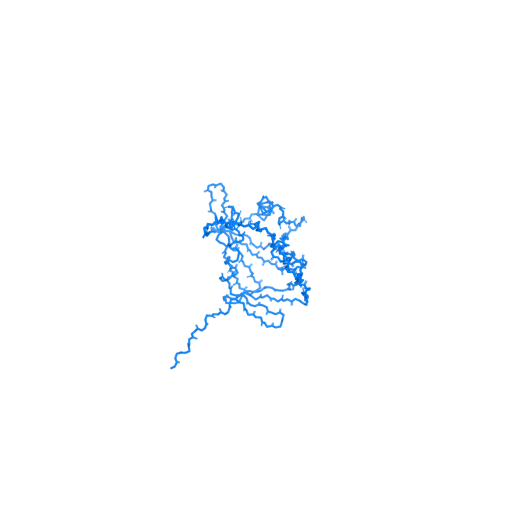86 -1.340 1.00 90.06 85 GLY A CA 1
ATOM 700 C C . GLY A 1 85 ? -13.071 -3.189 -0.031 1.00 90.06 85 GLY A C 1
ATOM 701 O O . GLY A 1 85 ? -13.605 -2.302 0.632 1.00 90.06 85 GLY A O 1
ATOM 702 N N . ARG A 1 86 ? -13.165 -4.471 0.320 1.00 88.62 86 ARG A N 1
ATOM 703 C CA . ARG A 1 86 ? -13.832 -4.899 1.550 1.00 88.62 86 ARG A CA 1
ATOM 704 C C . ARG A 1 86 ? -12.933 -4.592 2.752 1.00 88.62 86 ARG A C 1
ATOM 706 O O . ARG A 1 86 ? -11.733 -4.841 2.704 1.00 88.62 86 ARG A O 1
ATOM 713 N N . LEU A 1 87 ? -13.539 -4.087 3.824 1.00 89.06 87 LEU A N 1
ATOM 714 C CA . LEU A 1 87 ? -12.887 -3.834 5.108 1.00 89.06 87 LEU A CA 1
ATOM 715 C C . LEU A 1 87 ? -13.436 -4.804 6.147 1.00 89.06 87 LEU A C 1
ATOM 717 O O . LEU A 1 87 ? -14.657 -4.931 6.280 1.00 89.06 87 LEU A O 1
ATOM 721 N N . ARG A 1 88 ? -12.558 -5.482 6.883 1.00 88.31 88 ARG A N 1
ATOM 722 C CA . ARG A 1 88 ? -12.958 -6.386 7.968 1.00 88.31 88 ARG A CA 1
ATOM 723 C C . ARG A 1 88 ? -12.060 -6.215 9.181 1.00 88.31 88 ARG A C 1
ATOM 725 O O . ARG A 1 88 ? -10.844 -6.145 9.035 1.00 88.31 88 ARG A O 1
ATOM 732 N N . ALA A 1 89 ? -12.653 -6.231 10.366 1.00 85.69 89 ALA A N 1
ATOM 733 C CA . ALA A 1 89 ? -11.932 -6.476 11.609 1.00 85.69 89 ALA A CA 1
ATOM 734 C C . ALA A 1 89 ? -11.745 -7.989 11.822 1.00 85.69 89 ALA A C 1
ATOM 736 O O . ALA A 1 89 ? -12.631 -8.774 11.461 1.00 85.69 89 ALA A O 1
ATOM 737 N N . LEU A 1 90 ? -10.637 -8.420 12.435 1.00 69.69 90 LEU A N 1
ATOM 738 C CA . LEU A 1 90 ? -10.527 -9.786 12.958 1.00 69.69 90 LEU A CA 1
ATOM 739 C C . LEU A 1 90 ? -11.619 -9.997 14.019 1.00 69.69 90 LEU A C 1
ATOM 741 O O . LEU A 1 90 ? -11.629 -9.336 15.050 1.00 69.69 90 LEU A O 1
ATOM 745 N N . GLY A 1 91 ? -12.571 -10.876 13.704 1.00 68.69 91 GLY A N 1
ATOM 746 C CA . GLY A 1 91 ? -13.893 -10.967 14.340 1.00 68.69 91 GLY A CA 1
ATOM 747 C C . GLY A 1 91 ? -15.037 -10.986 13.317 1.00 68.69 91 GLY A C 1
ATOM 748 O O . GLY A 1 91 ? -16.182 -11.242 13.666 1.00 68.69 91 GLY A O 1
ATOM 749 N N . GLY A 1 92 ? -14.738 -10.728 12.037 1.00 74.88 92 GLY A N 1
ATOM 750 C CA . GLY A 1 92 ? -15.700 -10.800 10.931 1.00 74.88 92 GLY A CA 1
ATOM 751 C C . GLY A 1 92 ? -16.584 -9.561 10.790 1.00 74.88 92 GLY A C 1
ATOM 752 O O . GLY A 1 92 ? -17.318 -9.452 9.807 1.00 74.88 92 GLY A O 1
ATOM 753 N N . LEU A 1 93 ? -16.476 -8.612 11.724 1.00 79.19 93 LEU A N 1
ATOM 754 C CA . LEU A 1 93 ? -17.281 -7.401 11.734 1.00 79.19 93 LEU A CA 1
ATOM 755 C C . LEU A 1 93 ? -16.894 -6.490 10.551 1.00 79.19 93 LEU A C 1
ATOM 757 O O . LEU A 1 93 ? -15.708 -6.168 10.383 1.00 79.19 93 LEU A O 1
ATOM 761 N N . PRO A 1 94 ? -17.863 -6.075 9.714 1.00 82.06 94 PRO A N 1
ATOM 762 C CA . PRO A 1 94 ? -17.610 -5.100 8.667 1.00 82.06 94 PRO A CA 1
ATOM 763 C C . PRO A 1 94 ? -17.306 -3.737 9.292 1.00 82.06 94 PRO A C 1
ATOM 765 O O . PRO A 1 94 ? -18.002 -3.290 10.202 1.00 82.06 94 PRO A O 1
ATOM 768 N N . ILE A 1 95 ? -16.278 -3.063 8.779 1.00 83.31 95 ILE A N 1
ATOM 769 C CA . ILE A 1 95 ? -15.930 -1.707 9.211 1.00 83.31 95 ILE A CA 1
ATOM 770 C C . ILE A 1 95 ? -16.477 -0.710 8.183 1.00 83.31 95 ILE A C 1
ATOM 772 O O . ILE A 1 95 ? -16.238 -0.889 6.982 1.00 83.31 95 ILE A O 1
ATOM 776 N N . PRO A 1 96 ? -17.183 0.353 8.608 1.00 83.50 96 PRO A N 1
ATOM 777 C CA . PRO A 1 96 ? -17.612 1.411 7.704 1.00 83.50 96 PRO A CA 1
ATOM 778 C C . PRO A 1 96 ? -16.417 2.061 6.995 1.00 83.50 96 PRO A C 1
ATOM 780 O O . PRO A 1 96 ? -15.510 2.586 7.641 1.00 83.50 96 PRO A O 1
ATOM 783 N N . LYS A 1 97 ? -16.444 2.087 5.657 1.00 86.25 97 LYS A N 1
ATOM 784 C CA . LYS A 1 97 ? -15.384 2.705 4.837 1.00 86.25 97 LYS A CA 1
ATOM 785 C C . LYS A 1 97 ? -15.130 4.159 5.197 1.00 86.25 97 LYS A C 1
ATOM 787 O O . LYS A 1 97 ? -13.981 4.563 5.314 1.00 86.25 97 LYS A O 1
ATOM 792 N N . ILE A 1 98 ? -16.199 4.917 5.430 1.00 84.69 98 ILE A N 1
ATOM 793 C CA . ILE A 1 98 ? -16.105 6.335 5.780 1.00 84.69 98 ILE A CA 1
ATOM 794 C C . ILE A 1 98 ? -15.311 6.571 7.069 1.00 84.69 98 ILE A C 1
ATOM 796 O O . ILE A 1 98 ? -14.572 7.546 7.149 1.00 84.69 98 ILE A O 1
ATOM 800 N N . ALA A 1 99 ? -15.417 5.665 8.048 1.00 81.94 99 ALA A N 1
ATOM 801 C CA . ALA A 1 99 ? -14.651 5.762 9.284 1.00 81.94 99 ALA A CA 1
ATOM 802 C C . ALA A 1 99 ? -13.158 5.572 8.994 1.00 81.94 99 ALA A C 1
ATOM 804 O O . ALA A 1 99 ? -12.359 6.427 9.350 1.00 81.94 99 ALA A O 1
ATOM 805 N N . VAL A 1 100 ? -12.799 4.519 8.250 1.00 84.06 100 VAL A N 1
ATOM 806 C CA . VAL A 1 100 ? -11.402 4.250 7.867 1.00 84.06 100 VAL A CA 1
ATOM 807 C C . VAL A 1 100 ? -10.808 5.393 7.048 1.00 84.06 100 VAL A C 1
ATOM 809 O O . VAL A 1 100 ? -9.686 5.810 7.308 1.00 84.06 100 VAL A O 1
ATOM 812 N N . LEU A 1 101 ? -11.559 5.926 6.083 1.00 85.81 101 LEU A N 1
ATOM 813 C CA . LEU A 1 101 ? -11.112 7.032 5.240 1.00 85.81 101 LEU A CA 1
ATOM 814 C C . LEU A 1 101 ? -10.816 8.296 6.053 1.00 85.81 101 LEU A C 1
ATOM 816 O O . LEU A 1 101 ? -9.770 8.906 5.849 1.00 85.81 101 LEU A O 1
ATOM 820 N N . ARG A 1 102 ? -11.691 8.660 6.999 1.00 82.50 102 ARG A N 1
ATOM 821 C CA . ARG A 1 102 ? -11.444 9.800 7.895 1.00 82.50 102 ARG A CA 1
ATOM 822 C C . ARG A 1 102 ? -10.235 9.566 8.787 1.00 82.50 102 ARG A C 1
ATOM 824 O O . ARG A 1 102 ? -9.364 10.419 8.859 1.00 82.50 102 ARG A O 1
ATOM 831 N N . THR A 1 103 ? -10.139 8.385 9.388 1.00 83.00 103 THR A N 1
ATOM 832 C CA . THR A 1 103 ? -9.000 8.015 10.232 1.00 83.00 103 THR A CA 1
ATOM 833 C C . THR A 1 103 ? -7.676 8.069 9.466 1.00 83.00 103 THR A C 1
ATOM 835 O O . THR A 1 103 ? -6.689 8.569 9.991 1.00 83.00 103 THR A O 1
ATOM 838 N N . LEU A 1 104 ? -7.640 7.618 8.208 1.00 83.12 104 LEU A N 1
ATOM 839 C CA . LEU A 1 104 ? -6.444 7.724 7.367 1.00 83.12 104 LEU A CA 1
ATOM 840 C C . LEU A 1 104 ? -6.031 9.181 7.123 1.00 83.12 104 LEU A C 1
ATOM 842 O O . LEU A 1 104 ? -4.842 9.481 7.172 1.00 83.12 104 LEU A O 1
ATOM 846 N N . GLN A 1 105 ? -6.992 10.078 6.888 1.00 83.75 105 GLN A N 1
ATOM 847 C CA . GLN A 1 105 ? -6.715 11.510 6.730 1.00 83.75 105 GLN A CA 1
ATOM 848 C C . GLN A 1 105 ? -6.251 12.167 8.033 1.00 83.75 105 GLN A C 1
ATOM 850 O O . GLN A 1 105 ? -5.414 13.057 7.993 1.00 83.75 105 GLN A O 1
ATOM 855 N N . GLU A 1 106 ? -6.774 11.737 9.180 1.00 84.44 106 GLU A N 1
ATOM 856 C CA . GLU A 1 106 ? -6.388 12.268 10.492 1.00 84.44 106 GLU A CA 1
ATOM 857 C C . GLU A 1 106 ? -4.975 11.833 10.902 1.00 84.44 106 GLU A C 1
ATOM 859 O O . GLU A 1 106 ? -4.220 12.632 11.448 1.00 84.44 106 GLU A O 1
ATOM 864 N N . ILE A 1 107 ? -4.604 10.579 10.630 1.00 83.12 107 ILE A N 1
ATOM 865 C CA . ILE A 1 107 ? -3.297 10.025 11.012 1.00 83.12 107 ILE A CA 1
ATOM 866 C C . ILE A 1 107 ? -2.189 10.488 10.052 1.00 83.12 107 ILE A C 1
ATOM 868 O O . ILE A 1 107 ? -1.047 10.664 10.469 1.00 83.12 107 ILE A O 1
ATOM 872 N N . LEU A 1 108 ? -2.505 10.664 8.764 1.00 82.62 108 LEU A N 1
ATOM 873 C CA . LEU A 1 108 ? -1.536 10.965 7.704 1.00 82.62 108 LEU A CA 1
ATOM 874 C C . LEU A 1 108 ? -1.977 12.162 6.833 1.00 82.62 108 LEU A C 1
ATOM 876 O O . LEU A 1 108 ? -2.074 12.015 5.610 1.00 82.62 108 LEU A O 1
ATOM 880 N N . PRO A 1 109 ? -2.232 13.348 7.416 1.00 81.44 109 PRO A N 1
ATOM 881 C CA . PRO A 1 109 ? -2.873 14.463 6.712 1.00 81.44 109 PRO A CA 1
ATOM 882 C C . PRO A 1 109 ? -2.076 14.973 5.505 1.00 81.44 109 PRO A C 1
ATOM 884 O O . PRO A 1 109 ? -2.660 15.289 4.471 1.00 81.44 109 PRO A O 1
ATOM 887 N N . ASP A 1 110 ? -0.745 14.981 5.596 1.00 85.12 110 ASP A N 1
ATOM 888 C CA . ASP A 1 110 ? 0.129 15.488 4.528 1.00 85.12 110 ASP A CA 1
ATOM 889 C C . ASP A 1 110 ? 0.484 14.429 3.474 1.00 85.12 110 ASP A C 1
ATOM 891 O O . ASP A 1 110 ? 1.024 14.747 2.414 1.00 85.12 110 ASP A O 1
ATOM 895 N N . GLN A 1 111 ? 0.198 13.156 3.759 1.00 86.44 111 GLN A N 1
ATOM 896 C CA . GLN A 1 111 ? 0.577 12.028 2.905 1.00 86.44 111 GLN A CA 1
ATOM 897 C C . GLN A 1 111 ? -0.626 11.383 2.224 1.00 86.44 111 GLN A C 1
ATOM 899 O O . GLN A 1 111 ? -0.458 10.778 1.168 1.00 86.44 111 GLN A O 1
ATOM 904 N N . VAL A 1 112 ? -1.831 11.489 2.787 1.00 90.44 112 VAL A N 1
ATOM 905 C CA . VAL A 1 112 ? -3.014 10.777 2.299 1.00 90.44 112 VAL A CA 1
ATOM 906 C C . VAL A 1 112 ? -4.121 11.744 1.902 1.00 90.44 112 VAL A C 1
ATOM 908 O O . VAL A 1 112 ? -4.644 12.512 2.700 1.00 90.44 112 VAL A O 1
ATOM 911 N N . THR A 1 113 ? -4.554 11.643 0.649 1.00 92.19 113 THR A N 1
ATOM 912 C CA . THR A 1 113 ? -5.748 12.312 0.129 1.00 92.19 113 THR A CA 1
ATOM 913 C C . THR A 1 113 ? -6.816 11.276 -0.194 1.00 92.19 113 THR A C 1
ATOM 915 O O . THR A 1 113 ? -6.567 10.321 -0.9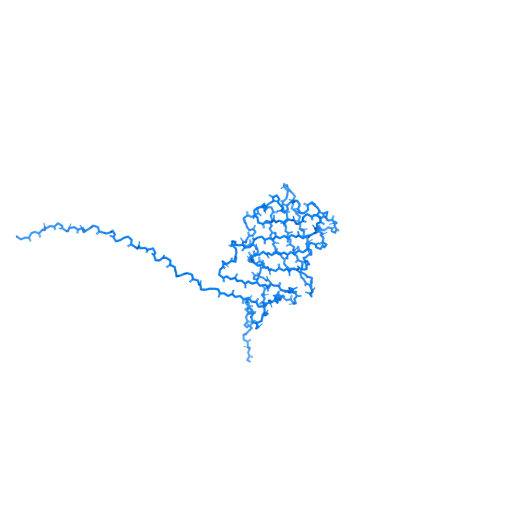28 1.00 92.19 113 THR A O 1
ATOM 918 N N . VAL A 1 114 ? -8.031 11.485 0.305 1.00 90.31 114 VAL A N 1
ATOM 919 C CA . VAL A 1 114 ? -9.207 10.701 -0.086 1.00 90.31 114 VAL A CA 1
ATOM 920 C C . VAL A 1 114 ? -9.984 11.503 -1.116 1.00 90.31 114 VAL A C 1
ATOM 922 O O . VAL A 1 114 ? -10.316 12.665 -0.875 1.00 90.31 114 VAL A O 1
ATOM 925 N N . LEU A 1 115 ? -10.261 10.904 -2.273 1.00 88.25 115 LEU A N 1
ATOM 926 C CA . LEU A 1 115 ? -11.012 11.582 -3.325 1.00 88.25 115 LEU A CA 1
ATOM 927 C C . LEU A 1 115 ? -12.502 11.675 -2.935 1.00 88.25 115 LEU A C 1
ATOM 929 O O . LEU A 1 115 ? -13.121 10.634 -2.683 1.00 88.25 115 LEU A O 1
ATOM 933 N N . PRO A 1 116 ? -13.100 12.884 -2.904 1.00 81.69 116 PRO A N 1
ATOM 934 C CA . PRO A 1 116 ? -14.480 13.080 -2.466 1.00 81.69 116 PRO A CA 1
ATOM 935 C C . PRO A 1 116 ? -15.481 12.217 -3.238 1.00 81.69 116 PRO A C 1
ATOM 937 O O . PRO A 1 116 ? -15.398 12.094 -4.458 1.00 81.69 116 PRO A O 1
ATOM 940 N N . GLY A 1 117 ? -16.441 11.627 -2.522 1.00 82.62 117 GLY A N 1
ATOM 941 C CA . GLY A 1 117 ? -17.489 10.796 -3.126 1.00 82.62 117 GLY A CA 1
ATOM 942 C C . GLY A 1 117 ? -16.997 9.462 -3.698 1.00 82.62 117 GLY A C 1
ATOM 943 O O . GLY A 1 117 ? -17.751 8.796 -4.403 1.00 82.62 117 GLY A O 1
ATOM 944 N N . SER A 1 118 ? -15.757 9.059 -3.408 1.00 86.00 118 SER A N 1
ATOM 945 C CA . SER A 1 118 ? -15.179 7.811 -3.902 1.00 86.00 118 SER A CA 1
ATOM 946 C C . SER A 1 118 ? -14.480 7.015 -2.799 1.00 86.00 118 SER A C 1
ATOM 948 O O . SER A 1 118 ? -14.078 7.556 -1.772 1.00 86.00 118 SER A O 1
ATOM 950 N N . ASP A 1 119 ? -14.275 5.724 -3.055 1.00 89.75 119 ASP A N 1
ATOM 951 C CA . ASP A 1 119 ? -13.466 4.841 -2.208 1.00 89.75 119 ASP A CA 1
ATOM 952 C C . ASP A 1 119 ? -11.968 4.904 -2.566 1.00 89.75 119 ASP A C 1
ATOM 954 O O . ASP A 1 119 ? -11.222 3.968 -2.276 1.00 89.75 119 ASP A O 1
ATOM 958 N N . VAL A 1 120 ? -11.522 5.949 -3.269 1.00 92.19 120 VAL A N 1
ATOM 959 C CA . VAL A 1 120 ? -10.146 6.061 -3.764 1.00 92.19 120 VAL A CA 1
ATOM 960 C C . VAL A 1 120 ? -9.285 6.835 -2.776 1.00 92.19 120 VAL A C 1
ATOM 962 O O . VAL A 1 120 ? -9.570 7.982 -2.428 1.00 92.19 120 VAL A O 1
ATOM 965 N N . VAL A 1 121 ? -8.191 6.196 -2.378 1.00 92.94 121 VAL A N 1
ATOM 966 C CA . VAL A 1 121 ? -7.142 6.753 -1.531 1.00 92.94 121 VAL A CA 1
ATOM 967 C C . VAL A 1 121 ? -5.922 7.012 -2.401 1.00 92.94 121 VAL A C 1
ATOM 969 O O . VAL A 1 121 ? -5.527 6.162 -3.199 1.00 92.94 121 VAL A O 1
ATOM 972 N N . VAL A 1 122 ? -5.330 8.190 -2.252 1.00 94.19 122 VAL A N 1
ATOM 973 C CA . VAL A 1 122 ? -4.101 8.596 -2.926 1.00 94.19 122 VAL A CA 1
ATOM 974 C C . VAL A 1 122 ? -3.057 8.903 -1.868 1.00 94.19 122 VAL A C 1
ATOM 976 O O . VAL A 1 122 ? -3.248 9.801 -1.053 1.00 94.19 122 VAL A O 1
ATOM 979 N N . VAL A 1 123 ? -1.953 8.169 -1.905 1.00 92.19 123 VAL A N 1
ATOM 980 C CA . VAL A 1 123 ? -0.795 8.380 -1.039 1.00 92.19 123 VAL A CA 1
ATOM 981 C C . VAL A 1 123 ? 0.277 9.128 -1.826 1.00 92.19 123 VAL A C 1
ATOM 983 O O . VAL A 1 123 ? 0.658 8.706 -2.925 1.00 92.19 123 VAL A O 1
ATOM 986 N N . ASP A 1 124 ? 0.750 10.250 -1.295 1.00 92.25 124 ASP A N 1
ATOM 987 C CA . ASP A 1 124 ? 1.886 10.983 -1.841 1.00 92.25 124 ASP A CA 1
ATOM 988 C C . ASP A 1 124 ? 3.189 10.271 -1.454 1.00 92.25 124 ASP A C 1
ATOM 990 O O . ASP A 1 124 ? 3.524 10.135 -0.281 1.00 92.25 124 ASP A O 1
ATOM 994 N N . LEU A 1 125 ? 3.914 9.784 -2.461 1.00 90.50 125 LEU A N 1
ATOM 995 C CA . LEU A 1 125 ? 5.170 9.056 -2.302 1.00 90.50 125 LEU A CA 1
ATOM 996 C C . LEU A 1 125 ? 6.387 9.923 -2.643 1.00 90.50 125 LEU A C 1
ATOM 998 O O . LEU A 1 125 ? 7.464 9.378 -2.870 1.00 90.50 125 LEU A O 1
ATOM 1002 N N . ARG A 1 126 ? 6.274 11.253 -2.742 1.00 90.19 126 ARG A N 1
ATOM 1003 C CA . ARG A 1 126 ? 7.406 12.127 -3.119 1.00 90.19 126 ARG A CA 1
ATOM 1004 C C . ARG A 1 126 ? 8.585 12.046 -2.158 1.00 90.19 126 ARG A C 1
ATOM 1006 O O . ARG A 1 126 ? 9.713 12.258 -2.587 1.00 90.19 126 ARG A O 1
ATOM 1013 N N . THR A 1 127 ? 8.332 11.741 -0.890 1.00 85.94 127 THR A N 1
ATOM 1014 C CA . THR A 1 127 ? 9.377 11.502 0.115 1.00 85.94 127 THR A CA 1
ATOM 1015 C C . THR A 1 127 ? 9.999 10.108 -0.013 1.00 85.94 127 THR A C 1
ATOM 1017 O O . THR A 1 127 ? 11.042 9.844 0.579 1.00 85.94 127 THR A O 1
ATOM 1020 N N . TRP A 1 128 ? 9.369 9.194 -0.761 1.00 82.81 128 TRP A N 1
ATOM 1021 C CA . TRP A 1 128 ? 9.798 7.798 -0.902 1.00 82.81 128 TRP A CA 1
ATOM 1022 C C . TRP A 1 128 ? 10.428 7.511 -2.264 1.00 82.81 128 TRP A C 1
ATOM 1024 O O . TRP A 1 128 ? 11.319 6.671 -2.355 1.00 82.81 128 TRP A O 1
ATOM 1034 N N . ILE A 1 129 ? 9.956 8.180 -3.315 1.00 85.75 129 ILE A N 1
ATOM 1035 C CA . ILE A 1 129 ? 10.422 8.008 -4.687 1.00 85.75 129 ILE A CA 1
ATOM 1036 C C . ILE A 1 129 ? 11.192 9.270 -5.094 1.00 85.75 129 ILE A C 1
ATOM 1038 O O . ILE A 1 129 ? 10.594 10.356 -5.120 1.00 85.75 129 ILE A O 1
ATOM 1042 N N . PRO A 1 130 ? 12.486 9.142 -5.441 1.00 87.25 130 PRO A N 1
ATOM 1043 C CA . PRO A 1 130 ? 13.291 10.272 -5.887 1.00 87.25 130 PRO A CA 1
ATOM 1044 C C . PRO A 1 130 ? 12.659 10.980 -7.099 1.00 87.25 130 PRO A C 1
ATOM 1046 O O . PRO A 1 130 ? 12.015 10.322 -7.926 1.00 87.25 130 PRO A O 1
ATOM 1049 N N . PRO A 1 131 ? 12.779 12.315 -7.214 1.00 88.31 131 PRO A N 1
ATOM 1050 C CA . PRO A 1 131 ? 12.196 13.075 -8.322 1.00 88.31 131 PRO A CA 1
ATOM 1051 C C . PRO A 1 131 ? 12.735 12.676 -9.700 1.00 88.31 131 PRO A C 1
ATOM 1053 O O . PRO A 1 131 ? 12.047 12.892 -10.694 1.00 88.31 131 PRO A O 1
ATOM 1056 N N . GLU A 1 132 ? 13.916 12.069 -9.756 1.00 88.88 132 GLU A N 1
ATOM 1057 C CA . GLU A 1 132 ? 14.559 11.569 -10.968 1.00 88.88 132 GLU A CA 1
ATOM 1058 C C . GLU A 1 132 ? 13.836 10.346 -11.538 1.00 88.88 132 GLU A C 1
ATOM 1060 O O . GLU A 1 132 ? 13.987 10.042 -12.718 1.00 88.88 132 GLU A O 1
ATOM 1065 N N . VAL A 1 133 ? 13.037 9.645 -10.726 1.00 86.94 133 VAL A N 1
ATOM 1066 C CA . VAL A 1 133 ? 12.382 8.397 -11.116 1.00 86.94 133 VAL A CA 1
ATOM 1067 C C . VAL A 1 133 ? 10.917 8.646 -11.482 1.00 86.94 133 VAL A C 1
ATOM 1069 O O . VAL A 1 133 ? 10.072 8.968 -10.640 1.00 86.94 133 VAL A O 1
ATOM 1072 N N . CYS A 1 134 ? 10.579 8.410 -12.748 1.00 87.56 134 CYS A N 1
ATOM 1073 C CA . CYS A 1 134 ? 9.208 8.393 -13.242 1.00 87.56 134 CYS A CA 1
ATOM 1074 C C . CYS A 1 134 ? 8.740 6.949 -13.455 1.00 87.56 134 CYS A C 1
ATOM 1076 O O . CYS A 1 134 ? 9.079 6.311 -14.451 1.00 87.56 134 CYS A O 1
ATOM 1078 N N . LEU A 1 135 ? 7.932 6.443 -12.518 1.00 87.56 135 LEU A N 1
ATOM 1079 C CA . LEU A 1 135 ? 7.327 5.111 -12.594 1.00 87.56 135 LEU A CA 1
ATOM 1080 C C . LEU A 1 135 ? 5.826 5.196 -12.847 1.00 87.56 135 LEU A C 1
ATOM 1082 O O . LEU A 1 135 ? 5.123 6.048 -12.286 1.00 87.56 135 LEU A O 1
ATOM 1086 N N . ARG A 1 136 ? 5.328 4.238 -13.631 1.00 92.75 136 ARG A N 1
ATOM 1087 C CA . ARG A 1 136 ? 3.900 3.980 -13.778 1.00 92.75 136 ARG A CA 1
ATOM 1088 C C . ARG A 1 136 ? 3.604 2.513 -13.511 1.00 92.75 136 ARG A C 1
ATOM 1090 O O . ARG A 1 136 ? 4.066 1.666 -14.258 1.00 92.75 136 ARG A O 1
ATOM 1097 N N . VAL A 1 137 ? 2.789 2.229 -12.498 1.00 92.62 137 VAL A N 1
ATOM 1098 C CA . VAL A 1 137 ? 2.290 0.869 -12.224 1.00 92.62 137 VAL A CA 1
ATOM 1099 C C . VAL A 1 137 ? 0.939 0.691 -12.907 1.00 92.62 137 VAL A C 1
ATOM 1101 O O . VAL A 1 137 ? 0.046 1.531 -12.745 1.00 92.62 137 VAL A O 1
ATOM 1104 N N . VAL A 1 138 ? 0.800 -0.380 -13.688 1.00 90.44 138 VAL A N 1
ATOM 1105 C CA . VAL A 1 138 ? -0.433 -0.714 -14.419 1.00 90.44 138 VAL A CA 1
ATOM 1106 C C . VAL A 1 138 ? -1.217 -1.850 -13.778 1.00 90.44 138 VAL A C 1
ATOM 1108 O O . VAL A 1 138 ? -2.444 -1.827 -13.857 1.00 90.44 138 VAL A O 1
ATOM 1111 N N . ALA A 1 139 ? -0.531 -2.793 -13.134 1.00 90.69 139 ALA A N 1
ATOM 1112 C CA . ALA A 1 139 ? -1.139 -3.906 -12.424 1.00 90.69 139 ALA A CA 1
ATOM 1113 C C . ALA A 1 139 ? -0.244 -4.362 -11.269 1.00 90.69 139 ALA A C 1
ATOM 1115 O O . ALA A 1 139 ? 0.980 -4.228 -11.327 1.00 90.69 139 ALA A O 1
ATOM 1116 N N . VAL A 1 140 ? -0.878 -4.912 -10.237 1.00 92.06 140 VAL A N 1
ATOM 1117 C CA . VAL A 1 140 ? -0.223 -5.543 -9.092 1.00 92.06 140 VAL A CA 1
ATOM 1118 C C . VAL A 1 140 ? -0.969 -6.838 -8.792 1.00 92.06 140 VAL A C 1
ATOM 1120 O O . VAL A 1 140 ? -2.199 -6.826 -8.765 1.00 92.06 140 VAL A O 1
ATOM 1123 N N . GLN A 1 141 ? -0.242 -7.931 -8.585 1.00 91.38 141 GLN A N 1
ATOM 1124 C CA . GLN A 1 141 ? -0.796 -9.241 -8.239 1.00 91.38 141 GLN A CA 1
ATOM 1125 C C . GLN A 1 141 ? 0.053 -9.912 -7.167 1.00 91.38 141 GLN A C 1
ATOM 1127 O O . GLN A 1 141 ? 1.253 -9.661 -7.069 1.00 91.38 141 GLN A O 1
ATOM 1132 N N . VAL A 1 142 ? -0.569 -10.778 -6.377 1.00 90.69 142 VAL A N 1
ATOM 1133 C CA . VAL A 1 142 ? 0.130 -11.628 -5.409 1.00 90.69 142 VAL A CA 1
ATOM 1134 C C . VAL A 1 142 ? 0.051 -13.068 -5.897 1.00 90.69 142 VAL A C 1
ATOM 1136 O O . VAL A 1 142 ? -1.045 -13.597 -6.087 1.00 90.69 142 VAL A O 1
ATOM 1139 N N . VAL A 1 143 ? 1.211 -13.691 -6.108 1.00 87.75 143 VAL A N 1
ATOM 1140 C CA . VAL A 1 143 ? 1.334 -15.074 -6.586 1.00 87.75 143 VAL A CA 1
ATOM 1141 C C . VAL A 1 143 ? 2.347 -15.806 -5.711 1.00 87.75 143 VAL A C 1
ATOM 1143 O O . VAL A 1 143 ? 3.527 -15.458 -5.687 1.00 87.75 143 VAL A O 1
ATOM 1146 N N . GLY A 1 144 ? 1.889 -16.828 -4.982 1.00 86.38 144 GLY A N 1
ATOM 1147 C CA . GLY A 1 144 ? 2.719 -17.502 -3.981 1.00 86.38 144 GLY A CA 1
ATOM 1148 C C . GLY A 1 144 ? 3.214 -16.512 -2.922 1.00 86.38 144 GLY A C 1
ATOM 1149 O O . GLY A 1 144 ? 2.414 -15.795 -2.329 1.00 86.38 144 GLY A O 1
ATOM 1150 N N . GLU A 1 145 ? 4.530 -16.449 -2.724 1.00 86.75 145 GLU A N 1
ATOM 1151 C CA . GLU A 1 145 ? 5.188 -15.516 -1.791 1.00 86.75 145 GLU A CA 1
ATOM 1152 C C . GLU A 1 145 ? 5.685 -14.223 -2.474 1.00 86.75 145 GLU A C 1
ATOM 1154 O O . GLU A 1 145 ? 6.414 -13.430 -1.877 1.00 86.75 145 GLU A O 1
ATOM 1159 N N . GLY A 1 146 ? 5.309 -14.004 -3.739 1.00 90.31 146 GLY A N 1
ATOM 1160 C CA . GLY A 1 146 ? 5.759 -12.876 -4.549 1.00 90.31 146 GLY A CA 1
ATOM 1161 C C . GLY A 1 146 ? 4.677 -11.823 -4.790 1.00 90.31 146 GLY A C 1
ATOM 1162 O O . GLY A 1 146 ? 3.543 -12.139 -5.159 1.00 90.31 146 GLY A O 1
ATOM 1163 N N . LEU A 1 147 ? 5.055 -10.550 -4.670 1.00 92.06 147 LEU A N 1
ATOM 1164 C CA . LEU A 1 147 ? 4.294 -9.408 -5.171 1.00 92.06 147 LEU A CA 1
ATOM 1165 C C . LEU A 1 147 ? 4.786 -9.052 -6.578 1.00 92.06 147 LEU A C 1
ATOM 1167 O O . LEU A 1 147 ? 5.877 -8.509 -6.757 1.00 92.06 147 LEU A O 1
ATOM 1171 N N . HIS A 1 148 ? 3.958 -9.335 -7.571 1.00 93.25 148 HIS A N 1
ATOM 1172 C CA . HIS A 1 148 ? 4.197 -9.040 -8.975 1.00 93.25 148 HIS A CA 1
ATOM 1173 C C . HIS A 1 148 ? 3.677 -7.644 -9.316 1.00 93.25 148 HIS A C 1
ATOM 1175 O O . HIS A 1 148 ? 2.514 -7.322 -9.074 1.00 93.25 148 HIS A O 1
ATOM 1181 N N . VAL A 1 149 ? 4.531 -6.805 -9.891 1.00 92.88 149 VAL A N 1
ATOM 1182 C CA . VAL A 1 149 ? 4.237 -5.416 -10.247 1.00 92.88 149 VAL A CA 1
ATOM 1183 C C . VAL A 1 149 ? 4.570 -5.212 -11.718 1.00 92.88 149 VAL A C 1
ATOM 1185 O O . VAL A 1 149 ? 5.733 -5.255 -12.114 1.00 92.88 149 VAL A O 1
ATOM 1188 N N . TRP A 1 150 ? 3.549 -4.943 -12.529 1.00 94.06 150 TRP A N 1
ATOM 1189 C CA . TRP A 1 150 ? 3.730 -4.579 -13.930 1.00 94.06 150 TRP A CA 1
ATOM 1190 C C . TRP A 1 150 ? 3.810 -3.071 -14.064 1.00 94.06 150 TRP A C 1
ATOM 1192 O O . TRP A 1 150 ? 2.931 -2.320 -13.618 1.00 94.06 150 TRP A O 1
ATOM 1202 N N . LEU A 1 151 ? 4.870 -2.641 -14.722 1.00 92.56 151 LEU A N 1
ATOM 1203 C CA . LEU A 1 151 ? 5.160 -1.268 -15.046 1.00 92.56 151 LEU A CA 1
ATOM 1204 C C . LEU A 1 151 ? 4.707 -0.968 -16.475 1.00 92.56 151 LEU A C 1
ATOM 1206 O O . LEU A 1 151 ? 4.750 -1.805 -17.371 1.00 92.56 151 LEU A O 1
ATOM 1210 N N . ALA A 1 152 ? 4.264 0.261 -16.693 1.00 91.25 152 ALA A N 1
ATOM 1211 C CA . ALA A 1 152 ? 4.310 0.859 -18.018 1.00 91.25 152 ALA A CA 1
ATOM 1212 C C . ALA A 1 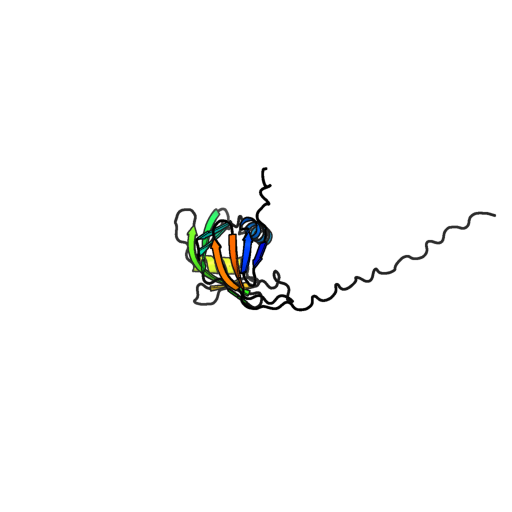152 ? 5.692 1.488 -18.236 1.00 91.25 152 ALA A C 1
ATOM 1214 O O . ALA A 1 152 ? 6.480 1.616 -17.298 1.00 91.25 152 ALA A O 1
ATOM 1215 N N . SER A 1 153 ? 5.957 1.933 -19.465 1.00 86.94 153 SER A N 1
ATOM 1216 C CA . SER A 1 153 ? 7.143 2.727 -19.778 1.00 86.94 153 SER A CA 1
ATOM 1217 C C . SER A 1 153 ? 7.305 3.884 -18.786 1.00 86.94 153 SER A C 1
ATOM 1219 O O . SER A 1 153 ? 6.349 4.608 -18.487 1.00 86.94 153 SER A O 1
ATOM 1221 N N . GLY A 1 154 ? 8.523 4.025 -18.277 1.00 85.06 154 GLY A N 1
ATOM 1222 C CA . GLY A 1 154 ? 8.941 5.061 -17.343 1.00 85.06 154 GLY A CA 1
ATOM 1223 C C . GLY A 1 154 ? 10.282 5.648 -17.768 1.00 85.06 154 GLY A C 1
ATOM 1224 O O . GLY A 1 154 ? 10.809 5.308 -18.826 1.00 85.06 154 GLY A O 1
ATOM 1225 N N . SER A 1 155 ? 10.835 6.529 -16.948 1.00 84.25 155 SER A N 1
ATOM 1226 C CA . SER A 1 155 ? 12.129 7.156 -17.213 1.00 84.25 155 SER A CA 1
ATOM 1227 C C . SER A 1 155 ? 12.885 7.396 -15.917 1.00 84.25 155 SER A C 1
ATOM 1229 O O . SER A 1 155 ? 12.277 7.600 -14.864 1.00 84.25 155 SER A O 1
ATOM 1231 N N . VAL A 1 156 ? 14.210 7.402 -16.011 1.00 84.94 156 VAL A N 1
ATOM 1232 C CA . VAL A 1 156 ? 15.099 7.861 -14.946 1.00 84.94 156 VAL A CA 1
ATOM 1233 C C . VAL A 1 156 ? 15.938 8.994 -15.519 1.00 84.94 156 VAL A C 1
ATOM 1235 O O . VAL A 1 156 ? 16.563 8.823 -16.564 1.00 84.94 156 VAL A O 1
ATOM 1238 N N . SER A 1 157 ? 15.895 10.152 -14.872 1.00 85.75 157 SER A N 1
ATOM 1239 C CA . SER A 1 157 ? 16.748 11.295 -15.201 1.00 85.75 157 SER A CA 1
ATOM 1240 C C . SER A 1 157 ? 18.094 11.180 -14.484 1.00 85.75 157 SER A C 1
ATOM 1242 O O . SER A 1 157 ? 18.215 10.445 -13.504 1.00 85.75 157 SER A O 1
ATOM 1244 N N . GLU A 1 158 ? 19.107 11.909 -14.954 1.00 83.31 158 GLU A N 1
ATOM 1245 C CA . GLU A 1 158 ? 20.402 11.957 -14.269 1.00 83.31 158 GLU A CA 1
ATOM 1246 C C . GLU A 1 158 ? 20.245 12.408 -12.813 1.00 83.31 158 GLU A C 1
ATOM 1248 O O . GLU A 1 158 ? 19.558 13.387 -12.512 1.00 83.31 158 GLU A O 1
ATOM 1253 N N . ILE A 1 159 ? 20.902 11.674 -11.913 1.00 78.31 159 ILE A N 1
ATOM 1254 C CA . ILE A 1 159 ? 20.996 12.036 -10.503 1.00 78.31 159 ILE A CA 1
ATOM 1255 C C . ILE A 1 159 ? 22.024 13.166 -10.403 1.00 78.31 159 ILE A C 1
ATOM 1257 O O . ILE A 1 159 ? 23.155 12.975 -10.863 1.00 78.31 159 ILE A O 1
ATOM 1261 N N . PRO A 1 160 ? 21.678 14.327 -9.815 1.00 74.12 160 PRO A N 1
ATOM 1262 C CA . PRO A 1 160 ? 22.641 15.401 -9.622 1.00 74.12 160 PRO A CA 1
ATOM 1263 C C . PRO A 1 160 ? 23.873 14.869 -8.877 1.00 74.12 160 PRO A C 1
ATOM 1265 O O . PRO A 1 160 ? 23.707 14.128 -7.901 1.00 74.12 160 PRO A O 1
ATOM 1268 N N . PRO A 1 161 ? 25.104 15.220 -9.293 1.00 73.38 161 PRO A N 1
ATOM 1269 C CA . PRO A 1 161 ? 26.290 14.794 -8.569 1.00 73.38 161 PRO A CA 1
ATOM 1270 C C . PRO A 1 161 ? 26.188 15.266 -7.111 1.00 73.38 161 PRO A C 1
ATOM 1272 O O . PRO A 1 161 ? 25.711 16.382 -6.867 1.00 73.38 161 PRO A O 1
ATOM 1275 N N . PRO A 1 162 ? 26.603 14.439 -6.132 1.00 73.25 162 PRO A N 1
ATOM 1276 C CA . PRO A 1 162 ? 26.583 14.843 -4.736 1.00 73.25 162 PRO A CA 1
ATOM 1277 C C . PRO A 1 162 ? 27.367 16.148 -4.603 1.00 73.25 162 PRO A C 1
ATOM 1279 O O . PRO A 1 162 ? 28.503 16.241 -5.067 1.00 73.25 162 PRO A O 1
ATOM 1282 N N . GLN A 1 163 ? 26.749 17.170 -4.006 1.00 64.75 163 GLN A N 1
ATOM 1283 C CA . GLN A 1 163 ? 27.450 18.411 -3.703 1.00 64.75 163 GLN A CA 1
ATOM 1284 C C . GLN A 1 163 ? 28.585 18.058 -2.747 1.00 64.75 163 GLN A C 1
ATOM 1286 O O . GLN A 1 163 ? 28.339 17.742 -1.582 1.00 64.75 163 GLN A O 1
ATOM 1291 N N . SER A 1 164 ? 29.817 18.053 -3.254 1.00 61.53 164 SER A N 1
ATOM 1292 C CA . SER A 1 164 ? 31.009 17.904 -2.435 1.00 61.53 164 SER A CA 1
ATOM 1293 C C . SER A 1 164 ? 30.933 18.959 -1.343 1.00 61.53 164 SER A C 1
ATOM 1295 O O . SER A 1 164 ? 31.076 20.149 -1.625 1.00 61.53 164 SER A O 1
ATO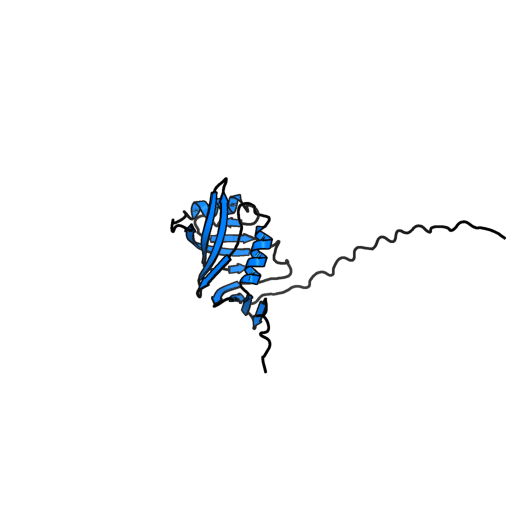M 1297 N N . GLN A 1 165 ? 30.668 18.537 -0.104 1.00 55.59 165 GLN A N 1
ATOM 1298 C CA . GLN A 1 165 ? 30.910 19.384 1.051 1.00 55.59 165 GLN A CA 1
ATOM 1299 C C . GLN A 1 165 ? 32.370 19.802 0.925 1.00 55.59 165 GLN A C 1
ATOM 1301 O O . GLN A 1 165 ? 33.262 18.956 1.005 1.00 55.59 165 GLN A O 1
ATOM 1306 N N . GLN A 1 166 ? 32.610 21.079 0.620 1.00 54.78 166 GLN A N 1
ATOM 1307 C CA . GLN A 1 166 ? 33.946 21.638 0.702 1.00 54.78 166 GLN A CA 1
ATOM 1308 C C . GLN A 1 166 ? 34.399 21.365 2.131 1.00 54.78 166 GLN A C 1
ATOM 1310 O O . GLN A 1 166 ? 33.881 21.960 3.074 1.00 54.78 166 GLN A O 1
ATOM 1315 N N . LEU A 1 167 ? 35.307 20.400 2.288 1.00 56.94 167 LEU A N 1
ATOM 1316 C CA . LEU A 1 167 ? 36.082 20.226 3.501 1.00 56.94 167 LEU A CA 1
ATOM 1317 C C . LEU A 1 167 ? 36.718 21.586 3.747 1.00 56.94 167 LEU A C 1
ATOM 1319 O O . LEU A 1 167 ? 37.638 21.980 3.034 1.00 56.94 167 LEU A O 1
ATOM 1323 N N . SER A 1 168 ? 36.135 22.337 4.680 1.00 54.81 168 SER A N 1
ATOM 1324 C CA . SER A 1 168 ? 36.637 23.631 5.097 1.00 54.81 168 SER A CA 1
ATOM 1325 C C . SER A 1 168 ? 38.079 23.396 5.517 1.00 54.81 168 SER A C 1
ATOM 1327 O O . SER A 1 168 ? 38.336 22.742 6.527 1.00 54.81 168 SER A O 1
ATOM 1329 N N . SER A 1 169 ? 39.021 23.845 4.691 1.00 55.25 169 SER A N 1
ATOM 1330 C CA . SER A 1 169 ? 40.454 23.767 4.935 1.00 55.25 169 SER A CA 1
ATOM 1331 C C . SER A 1 169 ? 40.793 24.723 6.074 1.00 55.25 169 SER A C 1
ATOM 1333 O O . SER A 1 169 ? 41.277 25.829 5.865 1.00 55.25 169 SER A O 1
ATOM 1335 N N . GLY A 1 170 ? 40.446 24.313 7.288 1.00 48.53 170 GLY A N 1
ATOM 1336 C CA . GLY A 1 170 ? 40.815 24.952 8.532 1.00 48.53 170 GLY A CA 1
ATOM 1337 C C . GLY A 1 170 ? 41.801 24.057 9.255 1.00 48.53 170 GLY A C 1
ATOM 1338 O O . GLY A 1 170 ? 41.399 23.148 9.974 1.00 48.53 170 GLY A O 1
ATOM 1339 N N . ASN A 1 171 ? 43.092 24.325 9.087 1.00 53.94 171 ASN A N 1
ATOM 1340 C CA . ASN A 1 171 ? 44.055 24.010 10.130 1.00 53.94 171 ASN A CA 1
ATOM 1341 C C . ASN A 1 171 ? 45.057 25.170 10.211 1.00 53.94 171 ASN A C 1
ATOM 1343 O O . ASN A 1 171 ? 45.879 25.306 9.305 1.00 53.94 171 ASN A O 1
ATOM 1347 N N . PRO A 1 172 ? 44.976 26.052 11.224 1.00 52.47 172 PRO A N 1
ATOM 1348 C CA . PRO A 1 172 ? 46.037 27.013 11.464 1.00 52.47 172 PRO A CA 1
ATOM 1349 C C . PRO A 1 172 ? 47.290 26.246 11.895 1.00 52.47 172 PRO A C 1
ATOM 1351 O O . PRO A 1 172 ? 47.241 25.382 12.771 1.00 52.47 172 PRO A O 1
ATOM 1354 N N . GLU A 1 173 ? 48.407 26.551 11.242 1.00 46.06 173 GLU A N 1
ATOM 1355 C CA . GLU A 1 173 ? 49.724 25.997 11.530 1.00 46.06 173 GLU A CA 1
ATOM 1356 C C . GLU A 1 173 ? 50.022 26.040 13.035 1.00 46.06 173 GLU A C 1
ATOM 1358 O O . GLU A 1 173 ? 50.201 27.097 13.645 1.00 46.06 173 GLU A O 1
ATOM 1363 N N . LYS A 1 174 ? 50.108 24.860 13.647 1.00 47.78 174 LYS A N 1
ATOM 1364 C CA . LYS A 1 174 ? 50.645 24.694 14.992 1.00 47.78 174 LYS A CA 1
ATOM 1365 C C . LYS A 1 174 ? 52.164 24.877 14.899 1.00 47.78 174 LYS A C 1
ATOM 1367 O O . LYS A 1 174 ? 52.883 23.918 14.634 1.00 47.78 174 LYS A O 1
ATOM 1372 N N . ARG A 1 175 ? 52.652 26.114 15.065 1.00 46.78 175 ARG A N 1
ATOM 1373 C CA . ARG A 1 175 ? 54.089 26.394 15.243 1.00 46.78 175 ARG A CA 1
ATOM 1374 C C . ARG A 1 175 ? 54.610 25.569 16.423 1.00 46.78 175 ARG A C 1
ATOM 1376 O O . ARG A 1 175 ? 54.113 25.704 17.540 1.00 46.78 175 ARG A O 1
ATOM 1383 N N . LEU A 1 176 ? 55.589 24.709 16.158 1.00 53.06 176 LEU A N 1
ATOM 1384 C CA . LEU A 1 176 ? 56.370 24.029 17.189 1.00 53.06 176 LEU A CA 1
ATOM 1385 C C . LEU A 1 176 ? 57.243 25.062 17.929 1.00 53.06 176 LEU A C 1
ATOM 1387 O O . LEU A 1 176 ? 57.768 25.968 17.276 1.00 53.06 176 LEU A O 1
ATOM 1391 N N . PRO A 1 177 ? 57.402 24.960 19.261 1.00 46.94 177 PRO A N 1
ATOM 1392 C CA . PRO A 1 177 ? 58.339 25.794 20.002 1.00 46.94 177 PRO A CA 1
ATOM 1393 C C . PRO A 1 177 ? 59.776 25.448 19.606 1.00 46.94 177 PRO A C 1
ATOM 1395 O O . PRO A 1 177 ? 60.145 24.276 19.538 1.00 46.94 177 PRO A O 1
ATOM 1398 N N . SER A 1 178 ? 60.577 26.479 19.357 1.00 50.56 178 SER A N 1
ATOM 1399 C CA . SER A 1 178 ? 62.018 26.373 19.166 1.00 50.56 178 SER A CA 1
ATOM 1400 C C . SER A 1 178 ? 62.685 25.967 20.482 1.00 50.56 178 SER A C 1
ATOM 1402 O O . SER A 1 178 ? 62.632 26.731 21.444 1.00 50.56 178 SER A O 1
ATOM 1404 N N . GLU A 1 179 ? 63.354 24.816 20.513 1.00 47.53 179 GLU A N 1
ATOM 1405 C CA . GLU A 1 179 ? 64.336 24.491 21.548 1.00 47.53 179 GLU A CA 1
ATOM 1406 C C . GLU A 1 179 ? 65.706 24.177 20.922 1.00 47.53 179 GLU A C 1
ATOM 1408 O O . GLU A 1 179 ? 65.868 23.212 20.183 1.00 47.53 179 GLU A O 1
ATOM 1413 N N . ILE A 1 180 ? 66.660 25.041 21.291 1.00 44.56 180 ILE A N 1
ATOM 1414 C CA . ILE A 1 180 ? 68.050 24.759 21.680 1.00 44.56 180 ILE A CA 1
ATOM 1415 C C . ILE A 1 180 ? 69.047 24.355 20.575 1.00 44.56 180 ILE A C 1
ATOM 1417 O O . ILE A 1 180 ? 69.210 23.180 20.249 1.00 44.56 180 ILE A O 1
ATOM 1421 N N . ALA A 1 181 ? 69.830 25.348 20.139 1.00 38.41 181 ALA A N 1
ATOM 1422 C CA . ALA A 1 181 ? 71.299 25.327 20.172 1.00 38.41 181 ALA A CA 1
ATOM 1423 C C . ALA A 1 181 ? 71.824 26.767 20.290 1.00 38.41 181 ALA A C 1
ATOM 1425 O O . ALA A 1 181 ? 71.289 27.637 19.565 1.00 38.41 181 ALA A O 1
#

Foldseek 3Di:
DDDPPPPDDQWDDDDQKIKGQQVSVQVVVQVVCVVQPQWHDWHWDFAWQWTKTWIWGDDPPDTWIKIWTWHQFKDFQQKTKTATDWIATPVRDGDDLVVVLVVCCVRCVPFWDDDPPGRMIIGRRCVPDPNQWGWIWRGWHDDDSIIMTGTDDIGGHDDPDPDPPPPPPDDDDPDDDDDDD

Secondary structure (DSSP, 8-state):
-----PPPPSEEEETTEEEEEHHHHHHHHHHHHTT-TTEEEEEEEEEBTEEEEEEEEEETTEEEEEEEEEEEEEEETTEEEEEEEEEEETTSPBPPHHHHHHHHHHHSTTTEEEPTTSSEEEEE-TTTS-TTEEEEEEEEEEETTEEEEEEEEEEEPPPPPP------------PPPP---